Protein AF-A0A0W8CYT0-F1 (afdb_monomer_lite)

Radius of gyration: 21.66 Å; chains: 1; bounding box: 54×25×48 Å

InterPro domains:
  IPR009057 Homedomain-like superfamily [SSF46689] (9-99)

Foldseek 3Di:
DPDDPVLLVVLLVCVVVVHPSVVSCVVRVHDVVRSVVSNVVVVVVVCVVVPQPDDDVVLLVVLVVVCVVPVPQALVNSQVCCCVPPVGHDDSVNSVVVNVVVVVVVVVVD

Sequence (110 aa):
MLYDDATVLRIVRAARDELNWREIATTNGVKLRTAYSWVAAAHAAEDWENRNTKIQDVHIDYLLGLLDDNCYLTLVEMVDALEARFGVRVTHQTVKRHVDARNRYSATSS

Secondary structure (DSSP, 8-state):
--S-HHHHHHHHHHHHTTS-HHHHHHHTT--HHHHHHHHHHHHHHHHTTTS-PPPPHHHHHHHHHHHHH-TT--HHHHHHHHHHHH-----HHHHHHHHHHHHHHHHT--

pLDDT: mean 80.84, std 12.43, range [41.88, 92.19]

Structure (mmCIF, N/CA/C/O backbone):
data_AF-A0A0W8CYT0-F1
#
_entry.id   AF-A0A0W8CYT0-F1
#
loop_
_atom_site.group_PDB
_atom_site.id
_atom_site.type_symbol
_atom_site.label_atom_id
_atom_site.label_alt_id
_atom_site.label_comp_id
_atom_site.label_asym_id
_atom_site.label_entity_id
_atom_site.label_seq_id
_atom_site.pdbx_PDB_ins_code
_atom_site.Cartn_x
_atom_site.Cartn_y
_atom_site.Cartn_z
_atom_site.occupancy
_atom_site.B_iso_or_equiv
_atom_site.auth_seq_id
_atom_site.auth_comp_id
_atom_site.auth_asym_id
_atom_site.auth_atom_id
_atom_site.pdbx_PDB_model_num
ATOM 1 N N . MET A 1 1 ? -19.317 -12.485 18.864 1.00 55.84 1 MET A N 1
ATOM 2 C CA . MET A 1 1 ? -18.936 -11.071 18.655 1.00 55.84 1 MET A CA 1
ATOM 3 C C . MET A 1 1 ? -20.033 -10.221 19.291 1.00 55.84 1 MET A C 1
ATOM 5 O O . MET A 1 1 ? -21.188 -10.530 19.052 1.00 55.84 1 MET A O 1
ATOM 9 N N . LEU A 1 2 ? -19.716 -9.264 20.173 1.00 70.94 2 LEU A N 1
ATOM 10 C CA . LEU A 1 2 ? -20.716 -8.482 20.942 1.00 70.94 2 LEU A CA 1
ATOM 11 C C . LEU A 1 2 ? -21.310 -7.290 20.160 1.00 70.94 2 LEU A C 1
ATOM 13 O O . LEU A 1 2 ? -22.201 -6.618 20.665 1.00 70.94 2 LEU A O 1
ATOM 17 N N . TYR A 1 3 ? -20.809 -7.039 18.950 1.00 79.44 3 TYR A N 1
ATOM 18 C CA . TYR A 1 3 ? -21.218 -5.962 18.051 1.00 79.44 3 TYR A CA 1
ATOM 19 C C . TYR A 1 3 ? -21.461 -6.556 16.664 1.00 79.44 3 TYR A C 1
ATOM 21 O O . TYR A 1 3 ? -20.834 -7.562 16.319 1.00 79.44 3 TYR A O 1
ATOM 29 N N . ASP A 1 4 ? -22.364 -5.953 15.899 1.00 82.62 4 ASP A N 1
ATOM 30 C CA . ASP A 1 4 ? -22.655 -6.362 14.529 1.00 82.62 4 ASP A CA 1
ATOM 31 C C . ASP A 1 4 ? -21.538 -5.931 13.561 1.00 82.62 4 ASP A C 1
ATOM 33 O O . ASP A 1 4 ? -20.840 -4.934 13.779 1.00 82.62 4 ASP A O 1
ATOM 37 N N . ASP A 1 5 ? -21.383 -6.675 12.465 1.00 81.88 5 ASP A N 1
ATOM 38 C CA . ASP A 1 5 ? -20.335 -6.417 11.472 1.00 81.88 5 ASP A CA 1
ATOM 39 C C . ASP A 1 5 ? -20.486 -5.051 10.786 1.00 81.88 5 ASP A C 1
ATOM 41 O O . ASP A 1 5 ? -19.486 -4.448 10.389 1.00 81.88 5 ASP A O 1
ATOM 45 N N . ALA A 1 6 ? -21.705 -4.506 10.682 1.00 85.44 6 ALA A N 1
ATOM 46 C CA . ALA A 1 6 ? -21.918 -3.198 10.067 1.00 85.44 6 ALA A CA 1
ATOM 47 C C . ALA A 1 6 ? -21.356 -2.064 10.940 1.00 85.44 6 ALA A C 1
ATOM 49 O O . ALA A 1 6 ? -20.755 -1.123 10.413 1.00 85.44 6 ALA A O 1
ATOM 50 N N . THR A 1 7 ? -21.465 -2.174 12.266 1.00 87.94 7 THR A N 1
ATOM 51 C CA . THR A 1 7 ? -20.834 -1.253 13.222 1.00 87.94 7 THR A CA 1
ATOM 52 C C . THR A 1 7 ? -19.308 -1.302 13.133 1.00 87.94 7 THR A C 1
ATOM 54 O O . THR A 1 7 ? -18.661 -0.252 13.068 1.00 87.94 7 THR A O 1
ATOM 57 N N . VAL A 1 8 ? -18.723 -2.503 13.065 1.00 85.81 8 VAL A N 1
ATOM 58 C CA . VAL A 1 8 ? -17.268 -2.680 12.909 1.00 85.81 8 VAL A CA 1
ATOM 59 C C . VAL A 1 8 ? -16.788 -2.031 11.609 1.00 85.81 8 VAL A C 1
ATOM 61 O O . VAL A 1 8 ? -15.868 -1.212 11.628 1.00 85.81 8 VAL A O 1
ATOM 64 N N . LEU A 1 9 ? -17.457 -2.326 10.489 1.00 85.31 9 LEU A N 1
ATOM 65 C CA . LEU A 1 9 ? -17.115 -1.777 9.176 1.00 85.31 9 LEU A CA 1
ATOM 66 C C . LEU A 1 9 ? -17.239 -0.254 9.129 1.00 85.31 9 LEU A C 1
ATOM 68 O O . LEU A 1 9 ? -16.390 0.408 8.536 1.00 85.31 9 LEU A O 1
ATOM 72 N N . ARG A 1 10 ? -18.267 0.322 9.759 1.00 87.31 10 ARG A N 1
ATOM 73 C CA . ARG A 1 10 ? -18.463 1.776 9.797 1.00 87.31 10 ARG A CA 1
ATOM 74 C C . ARG A 1 10 ? -17.320 2.485 10.525 1.00 87.31 10 ARG A C 1
ATOM 76 O O . ARG A 1 10 ? -16.846 3.509 10.044 1.00 87.31 10 ARG A O 1
ATOM 83 N N . ILE A 1 11 ? -16.871 1.939 11.655 1.00 88.62 11 ILE A N 1
ATOM 84 C CA . ILE A 1 11 ? -15.763 2.504 12.439 1.00 88.62 11 ILE A CA 1
ATOM 85 C C . ILE A 1 11 ? -14.441 2.378 11.676 1.00 88.62 11 ILE A C 1
ATOM 87 O O . ILE A 1 11 ? -13.690 3.346 11.606 1.00 88.62 11 ILE A O 1
ATOM 91 N N . VAL A 1 12 ? -14.176 1.217 11.069 1.00 87.00 12 VAL A N 1
ATOM 92 C CA . VAL A 1 12 ? -12.955 0.985 10.280 1.00 87.00 12 VAL A CA 1
ATOM 93 C C . VAL A 1 12 ? -12.898 1.899 9.053 1.00 87.00 12 VAL A C 1
ATOM 95 O O . VAL A 1 12 ? -11.871 2.527 8.815 1.00 87.00 12 VAL A O 1
ATOM 98 N N . ARG A 1 13 ? -14.003 2.048 8.312 1.00 85.00 13 ARG A N 1
ATOM 99 C CA . ARG A 1 13 ? -14.076 2.967 7.162 1.00 85.00 13 ARG A CA 1
ATOM 100 C C . ARG A 1 13 ? -13.858 4.418 7.572 1.00 85.00 13 ARG A C 1
ATOM 102 O O . ARG A 1 13 ? -13.058 5.104 6.959 1.00 85.00 13 ARG A O 1
ATOM 109 N N . ALA A 1 14 ? -14.497 4.859 8.654 1.00 87.12 14 ALA A N 1
ATOM 110 C CA . ALA A 1 14 ? -14.283 6.208 9.163 1.00 87.12 14 ALA A CA 1
ATOM 111 C C . ALA A 1 14 ? -12.830 6.458 9.597 1.00 87.12 14 ALA A C 1
ATOM 113 O O . ALA A 1 14 ? -12.348 7.573 9.453 1.00 87.12 14 ALA A O 1
ATOM 114 N N . ALA A 1 15 ? -12.133 5.444 10.120 1.00 87.31 15 ALA A N 1
ATOM 115 C CA . ALA A 1 15 ? -1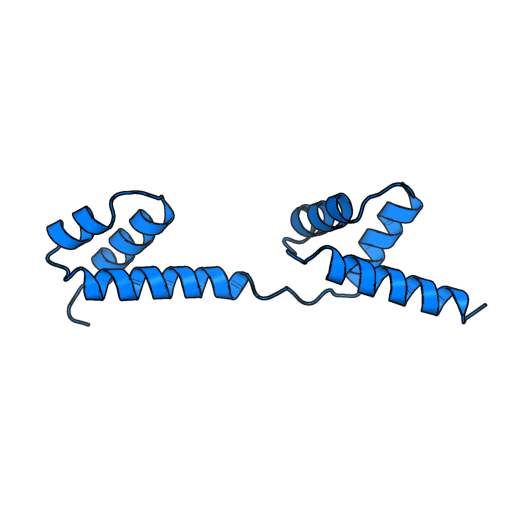0.718 5.568 10.459 1.00 87.31 15 ALA A CA 1
ATOM 116 C C . ALA A 1 15 ? -9.832 5.699 9.214 1.00 87.31 15 ALA A C 1
ATOM 118 O O . ALA A 1 15 ? -8.894 6.490 9.219 1.00 87.31 15 ALA A O 1
ATOM 119 N N . ARG A 1 16 ? -10.164 4.963 8.151 1.00 80.44 16 ARG A N 1
ATOM 120 C CA . ARG A 1 16 ? -9.486 5.031 6.854 1.00 80.44 16 ARG A CA 1
ATOM 121 C C . ARG A 1 16 ? -9.704 6.367 6.138 1.00 80.44 16 ARG A C 1
ATOM 123 O O . ARG A 1 16 ? -8.767 6.895 5.557 1.00 80.44 16 ARG A O 1
ATOM 130 N N . ASP A 1 17 ? -10.910 6.921 6.214 1.00 82.75 17 ASP A N 1
ATOM 131 C CA . ASP A 1 17 ? -11.268 8.202 5.586 1.00 82.75 17 ASP A CA 1
ATOM 132 C C . ASP A 1 17 ? -10.862 9.426 6.444 1.00 82.75 17 ASP A C 1
ATOM 134 O O . ASP A 1 17 ? -11.345 10.532 6.215 1.00 82.75 17 ASP A O 1
ATOM 138 N N . GLU A 1 18 ? -10.019 9.229 7.470 1.00 80.69 18 GLU A N 1
ATOM 139 C CA . GLU A 1 18 ? -9.564 10.253 8.431 1.00 80.69 18 GLU A CA 1
ATOM 140 C C . GLU A 1 18 ? -10.700 11.019 9.147 1.00 80.69 18 GLU A C 1
ATOM 142 O O . GLU A 1 18 ? -10.525 12.126 9.660 1.00 80.69 18 GLU A O 1
ATOM 147 N N . LEU A 1 19 ? -11.882 10.409 9.243 1.00 82.88 19 LEU A N 1
ATOM 148 C CA . LEU A 1 19 ? -13.036 10.954 9.953 1.00 82.88 19 LEU A CA 1
ATOM 149 C C . LEU A 1 19 ? -12.952 10.666 11.463 1.00 82.88 19 LEU A C 1
ATOM 151 O O . LEU A 1 19 ? -12.155 9.855 11.942 1.00 82.88 19 LEU A O 1
ATOM 155 N N . ASN A 1 20 ? -13.836 11.296 12.247 1.00 90.25 20 ASN A N 1
ATOM 156 C CA . ASN A 1 20 ? -13.924 11.127 13.704 1.00 90.25 20 ASN A CA 1
ATOM 157 C C . ASN A 1 20 ? -14.491 9.750 14.120 1.00 90.25 20 ASN A C 1
ATOM 159 O O . ASN A 1 20 ? -15.520 9.636 14.786 1.00 90.25 20 ASN A O 1
ATOM 163 N N . TRP A 1 21 ? -13.793 8.664 13.787 1.00 90.56 21 TRP A N 1
ATOM 164 C CA . TRP A 1 21 ? -14.194 7.288 14.097 1.00 90.56 21 TRP A CA 1
ATOM 165 C C . TRP A 1 21 ? -14.374 7.017 15.600 1.00 90.56 21 TRP A C 1
ATOM 167 O O . TRP A 1 21 ? -15.151 6.143 15.983 1.00 90.56 21 TRP A O 1
ATOM 177 N N . ARG A 1 22 ? -13.709 7.792 16.471 1.00 91.50 22 ARG A N 1
ATOM 178 C CA . ARG A 1 22 ? -13.882 7.737 17.937 1.00 91.50 22 ARG A CA 1
ATOM 179 C C . ARG A 1 22 ? -15.278 8.186 18.373 1.00 91.50 22 ARG A C 1
ATOM 181 O O . ARG A 1 22 ? -15.870 7.589 19.274 1.00 91.50 22 ARG A O 1
ATOM 188 N N . GLU A 1 23 ? -15.806 9.220 17.724 1.00 90.75 23 GLU A N 1
ATOM 189 C CA . GLU A 1 23 ? -17.157 9.733 17.960 1.00 90.75 23 GLU A CA 1
ATOM 190 C C . GLU A 1 23 ? -18.202 8.731 17.459 1.00 90.75 23 GLU A C 1
ATOM 192 O O . GLU A 1 23 ? -19.160 8.416 18.168 1.00 90.75 23 GLU A O 1
ATOM 197 N N . ILE A 1 24 ? -17.956 8.129 16.292 1.00 89.50 24 ILE A N 1
ATOM 198 C CA . ILE A 1 24 ? -18.795 7.062 15.734 1.00 89.50 24 ILE A CA 1
ATOM 199 C C . ILE A 1 24 ? -18.810 5.846 16.667 1.00 89.50 24 ILE A C 1
ATOM 201 O O . ILE A 1 24 ? -19.882 5.327 16.972 1.00 89.50 24 ILE A O 1
ATOM 205 N N . ALA A 1 25 ? -17.657 5.411 17.179 1.00 90.56 25 ALA A N 1
ATOM 206 C CA . ALA A 1 25 ? -17.579 4.307 18.134 1.00 90.56 25 ALA A CA 1
ATOM 207 C C . ALA A 1 25 ? -18.382 4.597 19.411 1.00 90.56 25 ALA A C 1
ATOM 209 O O . ALA A 1 25 ? -19.175 3.761 19.843 1.00 90.56 25 ALA A O 1
ATOM 210 N N . THR A 1 26 ? -18.234 5.803 19.964 1.00 92.12 26 THR A N 1
ATOM 211 C CA . THR A 1 26 ? -18.953 6.228 21.175 1.00 92.12 26 THR A CA 1
ATOM 212 C C . THR A 1 26 ? -20.465 6.270 20.945 1.00 92.12 26 THR A C 1
ATOM 214 O O . THR A 1 26 ? -21.223 5.753 21.761 1.00 92.12 26 THR A O 1
ATOM 217 N N . THR A 1 27 ? -20.903 6.797 19.798 1.00 91.44 27 THR A N 1
ATOM 218 C CA . THR A 1 27 ? -22.323 6.866 19.406 1.00 91.44 27 THR A CA 1
ATOM 219 C C . THR A 1 27 ? -22.951 5.479 19.255 1.00 91.44 27 THR A C 1
ATOM 221 O O . THR A 1 27 ? -24.117 5.286 19.581 1.00 91.44 27 THR A O 1
ATOM 224 N N . ASN A 1 28 ? -22.170 4.490 18.811 1.00 87.12 28 ASN A N 1
ATOM 225 C CA . ASN A 1 28 ? -22.614 3.100 18.668 1.00 87.12 28 ASN A CA 1
ATOM 226 C C . ASN A 1 28 ? -22.397 2.264 19.947 1.00 87.12 28 ASN A C 1
ATOM 228 O O . ASN A 1 28 ? -22.507 1.041 19.915 1.00 87.12 28 ASN A O 1
ATOM 232 N N . GLY A 1 29 ? -22.057 2.895 21.079 1.00 89.81 29 GLY A N 1
ATOM 233 C CA . GLY A 1 29 ? -21.855 2.209 22.360 1.00 89.81 29 GLY A CA 1
ATOM 234 C C . GLY A 1 29 ? -20.617 1.305 22.407 1.00 89.81 29 GLY A C 1
ATOM 235 O O . GLY A 1 29 ? -20.479 0.480 23.312 1.00 89.81 29 GLY A O 1
ATOM 236 N N . VAL A 1 30 ? -19.698 1.446 21.450 1.00 91.06 30 VAL A N 1
ATOM 237 C CA . VAL A 1 30 ? -18.465 0.662 21.383 1.00 91.06 30 VAL A CA 1
ATOM 238 C C . VAL A 1 30 ? -17.428 1.270 22.318 1.00 91.06 30 VAL A C 1
ATOM 240 O O . VAL A 1 30 ? -17.069 2.445 22.222 1.00 91.06 30 VAL A O 1
ATOM 243 N N . LYS A 1 31 ? -16.862 0.442 23.201 1.00 92.19 31 LYS A N 1
ATOM 244 C CA . LYS A 1 31 ? -15.723 0.856 24.033 1.00 92.19 31 LYS A CA 1
ATOM 245 C C . LYS A 1 31 ? -14.546 1.256 23.143 1.00 92.19 31 LYS A C 1
ATOM 247 O O . LYS A 1 31 ? -14.093 0.457 22.326 1.00 92.19 31 LYS A O 1
ATOM 252 N N . LEU A 1 32 ? -13.971 2.438 23.376 1.00 90.31 32 LEU A N 1
ATOM 253 C CA . LEU A 1 32 ? -12.860 2.960 22.568 1.00 90.31 32 LEU A CA 1
ATOM 254 C C . LEU A 1 32 ? -11.681 1.988 22.452 1.00 90.31 32 LEU A C 1
ATOM 256 O O . LEU A 1 32 ? -11.119 1.853 21.375 1.00 90.31 32 LEU A O 1
ATOM 260 N N . ARG A 1 33 ? -11.331 1.258 23.519 1.00 92.19 33 ARG A N 1
ATOM 261 C CA . ARG A 1 33 ? -10.269 0.235 23.475 1.00 92.19 33 ARG A CA 1
ATOM 262 C C . ARG A 1 33 ? -10.557 -0.871 22.451 1.00 92.19 33 ARG A C 1
ATOM 264 O O . ARG A 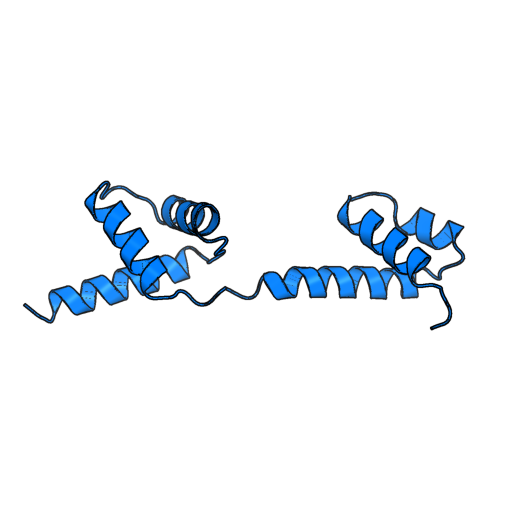1 33 ? -9.640 -1.346 21.791 1.00 92.19 33 ARG A O 1
ATOM 271 N N . THR A 1 34 ? -11.817 -1.274 22.318 1.00 90.75 34 THR A N 1
ATOM 272 C CA . THR A 1 34 ? -12.250 -2.265 21.327 1.00 90.75 34 THR A CA 1
ATOM 273 C C . THR A 1 34 ? -12.187 -1.679 19.920 1.00 90.75 34 THR A C 1
ATOM 275 O O . THR A 1 34 ? -11.598 -2.299 19.041 1.00 90.75 34 THR A O 1
ATOM 278 N N . ALA A 1 35 ? -12.695 -0.458 19.732 1.00 89.00 35 ALA A N 1
ATOM 279 C CA . ALA A 1 35 ? -12.609 0.246 18.453 1.00 89.00 35 ALA A CA 1
ATOM 280 C C . ALA A 1 35 ? -11.149 0.451 18.001 1.00 89.00 35 ALA A C 1
ATOM 282 O O . ALA A 1 35 ? -10.824 0.182 16.851 1.00 89.00 35 ALA A O 1
ATOM 283 N N . TYR A 1 36 ? -10.247 0.819 18.918 1.00 91.12 36 TYR A N 1
ATOM 284 C CA . TYR A 1 36 ? -8.806 0.904 18.656 1.00 91.12 36 TYR A CA 1
ATOM 285 C C . TYR A 1 36 ? -8.225 -0.418 18.165 1.00 91.12 36 TYR A C 1
ATOM 287 O O . TYR A 1 36 ? -7.433 -0.415 17.232 1.00 91.12 36 TYR A O 1
ATOM 295 N N . SER A 1 37 ? -8.610 -1.544 18.770 1.00 91.00 37 SER A N 1
ATOM 296 C CA . SER A 1 37 ? -8.137 -2.858 18.328 1.00 91.00 37 SER A CA 1
ATOM 297 C C . SER A 1 37 ? -8.580 -3.178 16.900 1.00 91.00 37 SER A C 1
ATOM 299 O O . SER A 1 37 ? -7.818 -3.805 16.173 1.00 91.00 37 SER A O 1
ATOM 301 N N . TRP A 1 38 ? -9.785 -2.768 16.496 1.00 90.50 38 TRP A N 1
ATOM 302 C CA . TRP A 1 38 ? -10.280 -2.971 15.132 1.00 90.50 38 TRP A CA 1
ATOM 303 C C . TRP A 1 38 ? -9.576 -2.072 14.129 1.00 90.50 38 TRP A C 1
ATOM 305 O O . TRP A 1 38 ? -9.168 -2.550 13.081 1.00 90.50 38 TRP A O 1
ATOM 315 N N . VAL A 1 39 ? -9.382 -0.799 14.469 1.00 87.44 39 VAL A N 1
ATOM 316 C CA . VAL A 1 39 ? -8.649 0.154 13.629 1.00 87.44 39 VAL A CA 1
ATOM 317 C C . VAL A 1 39 ? -7.184 -0.263 13.493 1.00 87.44 39 VAL A C 1
ATOM 319 O O . VAL A 1 39 ? -6.664 -0.294 12.389 1.00 87.44 39 VAL A O 1
ATOM 322 N N . ALA A 1 40 ? -6.527 -0.681 14.578 1.00 87.38 40 ALA A N 1
ATOM 323 C CA . ALA A 1 40 ? -5.158 -1.192 14.532 1.00 87.38 40 ALA A CA 1
ATOM 324 C C . ALA A 1 40 ? -5.045 -2.485 13.711 1.00 87.38 40 ALA A C 1
ATOM 326 O O . ALA A 1 40 ? -4.100 -2.639 12.945 1.00 87.38 40 ALA A O 1
ATOM 327 N N . ALA A 1 41 ? -6.011 -3.401 13.839 1.00 84.44 41 ALA A N 1
ATOM 328 C CA . ALA A 1 41 ? -6.063 -4.604 13.015 1.00 84.44 41 ALA A CA 1
ATOM 329 C C . ALA A 1 41 ? -6.327 -4.276 11.540 1.00 84.44 41 ALA A C 1
ATOM 331 O O . ALA A 1 41 ? -5.727 -4.906 10.681 1.00 84.44 41 ALA A O 1
ATOM 332 N N . ALA A 1 42 ? -7.175 -3.287 11.248 1.00 82.00 42 ALA A N 1
ATOM 333 C CA . ALA A 1 42 ? -7.435 -2.814 9.895 1.00 82.00 42 ALA A CA 1
ATOM 334 C C . ALA A 1 42 ? -6.200 -2.149 9.287 1.00 82.00 42 ALA A C 1
ATOM 336 O O . ALA A 1 42 ? -5.846 -2.490 8.173 1.00 82.00 42 ALA A O 1
ATOM 337 N N . HIS A 1 43 ? -5.484 -1.305 10.034 1.00 79.25 43 HIS A N 1
ATOM 338 C CA . HIS A 1 43 ? -4.203 -0.763 9.586 1.00 79.25 43 HIS A CA 1
ATOM 339 C C . HIS A 1 43 ? -3.168 -1.861 9.383 1.00 79.25 43 HIS A C 1
ATOM 341 O O . HIS A 1 43 ? -2.517 -1.862 8.356 1.00 79.25 43 HIS A O 1
ATOM 347 N N . ALA A 1 44 ? -3.049 -2.841 10.283 1.00 74.94 44 ALA A N 1
ATOM 348 C CA . ALA A 1 44 ? -2.158 -3.989 10.086 1.00 74.94 44 ALA A CA 1
ATOM 349 C C . ALA A 1 44 ? -2.572 -4.857 8.878 1.00 74.94 44 ALA A C 1
ATOM 351 O O . ALA A 1 44 ? -1.72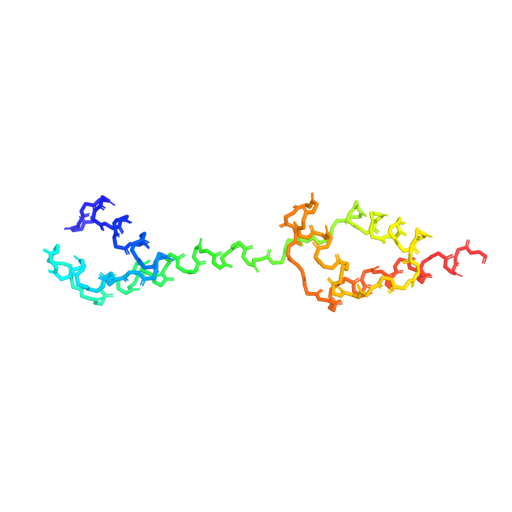5 -5.447 8.209 1.00 74.94 44 ALA A O 1
ATOM 352 N N . ALA A 1 45 ? -3.874 -4.921 8.591 1.00 68.19 45 ALA A N 1
ATOM 353 C CA . ALA A 1 45 ? -4.480 -5.552 7.423 1.00 68.19 45 ALA A CA 1
ATOM 354 C C . ALA A 1 45 ? -4.627 -4.606 6.215 1.00 68.19 45 ALA A C 1
ATOM 356 O O . ALA A 1 45 ? -5.203 -4.999 5.212 1.00 68.19 45 ALA A O 1
ATOM 357 N N . GLU A 1 46 ? -4.064 -3.406 6.245 1.00 61.69 46 GLU A N 1
ATOM 358 C CA . GLU A 1 46 ? -3.699 -2.629 5.055 1.00 61.69 46 GLU A CA 1
ATOM 359 C C . GLU A 1 46 ? -2.168 -2.691 4.892 1.00 61.69 46 GLU A C 1
ATOM 361 O O . GLU A 1 46 ? -1.659 -2.903 3.797 1.00 61.69 46 GLU A O 1
ATOM 366 N N . ASP A 1 47 ? -1.418 -2.701 5.998 1.00 54.56 47 ASP A N 1
ATOM 367 C CA . ASP A 1 47 ? 0.036 -2.876 6.030 1.00 54.56 47 ASP A CA 1
ATOM 368 C C . ASP A 1 47 ? 0.499 -4.281 5.607 1.00 54.56 47 ASP A C 1
ATOM 370 O O . ASP A 1 47 ? 1.645 -4.463 5.198 1.00 54.56 47 ASP A O 1
ATOM 374 N N . TRP A 1 48 ? -0.363 -5.303 5.642 1.00 41.88 48 TRP A N 1
ATOM 375 C CA . TRP A 1 48 ? -0.030 -6.610 5.058 1.00 41.88 48 TRP A CA 1
ATOM 376 C C . TRP A 1 48 ? 0.107 -6.570 3.526 1.00 41.88 48 TRP A C 1
ATOM 378 O O . TRP A 1 48 ? 0.773 -7.465 2.994 1.00 41.88 48 TRP A O 1
ATOM 388 N N . GLU A 1 49 ? -0.482 -5.572 2.845 1.00 47.06 49 GLU A N 1
ATOM 389 C CA . GLU A 1 49 ? -0.261 -5.277 1.417 1.00 47.06 49 GLU A CA 1
ATOM 390 C C . GLU A 1 49 ? 1.036 -4.484 1.199 1.00 47.06 49 GLU A C 1
ATOM 392 O O . GLU A 1 49 ? 1.609 -4.506 0.115 1.00 47.06 49 GLU A O 1
ATOM 397 N N . ASN A 1 50 ? 1.589 -3.893 2.261 1.00 46.62 50 ASN A N 1
ATOM 398 C CA . ASN A 1 50 ? 2.935 -3.313 2.310 1.00 46.62 50 ASN A CA 1
ATOM 399 C C . ASN A 1 50 ? 4.037 -4.390 2.414 1.00 46.62 50 ASN A C 1
ATOM 401 O O . ASN A 1 50 ? 5.212 -4.106 2.666 1.00 46.62 50 ASN A O 1
ATOM 405 N N . ARG A 1 51 ? 3.686 -5.667 2.217 1.00 49.62 51 ARG A N 1
ATOM 406 C CA . ARG A 1 51 ? 4.670 -6.726 2.005 1.00 49.62 51 ARG A CA 1
ATOM 407 C C . ARG A 1 51 ? 5.250 -6.565 0.610 1.00 49.62 51 ARG A C 1
ATOM 409 O O . ARG A 1 51 ? 4.696 -7.143 -0.313 1.00 49.62 51 ARG A O 1
ATOM 416 N N . ASN A 1 52 ? 6.368 -5.831 0.504 1.00 51.41 52 ASN A N 1
ATOM 417 C CA . ASN A 1 52 ? 7.345 -5.860 -0.598 1.00 51.41 52 ASN A CA 1
ATOM 418 C C . ASN A 1 52 ? 7.010 -6.957 -1.619 1.00 51.41 52 ASN A C 1
ATOM 420 O O . ASN A 1 52 ? 7.424 -8.114 -1.445 1.00 51.41 52 ASN A O 1
ATOM 424 N N . THR A 1 53 ? 6.220 -6.624 -2.642 1.00 56.50 53 THR A N 1
ATOM 425 C CA . THR A 1 53 ? 5.889 -7.593 -3.682 1.00 56.50 53 THR A CA 1
ATOM 426 C C . THR A 1 53 ? 7.216 -8.021 -4.287 1.00 56.50 53 THR A C 1
ATOM 428 O O . THR A 1 53 ? 8.006 -7.176 -4.715 1.00 56.50 53 THR A O 1
ATOM 431 N N . LYS A 1 54 ? 7.525 -9.325 -4.234 1.00 67.44 54 LYS A N 1
ATOM 432 C CA . LYS A 1 54 ? 8.813 -9.828 -4.722 1.00 67.44 54 LYS A CA 1
ATOM 433 C C . LYS A 1 54 ? 9.000 -9.351 -6.159 1.00 67.44 54 LYS A C 1
ATOM 435 O O . LYS A 1 54 ? 8.158 -9.629 -7.012 1.00 67.44 54 LYS A O 1
ATOM 440 N N . ILE A 1 55 ? 10.101 -8.645 -6.408 1.00 75.25 55 ILE A N 1
ATOM 441 C CA . ILE A 1 55 ? 10.522 -8.310 -7.764 1.00 75.25 55 ILE A CA 1
ATOM 442 C C . ILE A 1 55 ? 10.633 -9.618 -8.554 1.00 75.25 55 ILE A C 1
ATOM 444 O O . ILE A 1 55 ? 11.287 -10.563 -8.112 1.00 75.25 55 ILE A O 1
ATOM 448 N N . GLN A 1 56 ? 9.961 -9.657 -9.701 1.00 83.31 56 GLN A N 1
ATOM 449 C CA . GLN A 1 56 ? 10.025 -10.742 -10.671 1.00 83.31 56 GLN A CA 1
ATOM 450 C C . GLN A 1 56 ? 10.892 -10.304 -11.851 1.00 83.31 56 GLN A C 1
ATOM 452 O O . GLN A 1 56 ? 11.052 -9.105 -12.087 1.00 83.31 56 GLN A O 1
ATOM 457 N N . ASP A 1 57 ? 11.401 -11.264 -12.621 1.00 80.06 57 ASP A N 1
ATOM 458 C CA . ASP A 1 57 ? 12.264 -10.983 -13.775 1.00 80.06 57 ASP A CA 1
ATOM 459 C C . ASP A 1 57 ? 11.586 -10.057 -14.795 1.00 80.06 57 ASP A C 1
ATOM 461 O O . ASP A 1 57 ? 12.218 -9.119 -15.267 1.00 80.06 57 ASP A O 1
ATOM 465 N N . VAL A 1 58 ? 10.273 -10.207 -15.016 1.00 83.00 58 VAL A N 1
ATOM 466 C CA . VAL A 1 58 ? 9.488 -9.322 -15.899 1.00 83.00 58 VAL A CA 1
ATOM 467 C C . VAL A 1 58 ? 9.526 -7.847 -15.472 1.00 83.00 58 VAL A C 1
ATOM 469 O O . VAL A 1 58 ? 9.515 -6.957 -16.319 1.00 83.00 58 VAL A O 1
ATOM 472 N N . HIS A 1 59 ? 9.614 -7.567 -14.168 1.00 88.06 59 HIS A N 1
ATOM 473 C CA . HIS A 1 59 ? 9.741 -6.200 -13.659 1.00 88.06 59 HIS A CA 1
ATOM 474 C C . HIS A 1 59 ? 11.135 -5.633 -13.953 1.00 88.06 59 HIS A C 1
ATOM 476 O O . HIS A 1 59 ? 11.267 -4.453 -14.262 1.00 88.06 59 HIS A O 1
ATOM 482 N N . ILE A 1 60 ? 12.174 -6.470 -13.878 1.00 86.38 60 ILE A N 1
ATOM 483 C CA . ILE A 1 60 ? 13.554 -6.062 -14.163 1.00 86.38 60 ILE A CA 1
ATOM 484 C C . ILE A 1 60 ? 13.780 -5.878 -15.656 1.00 86.38 60 ILE A C 1
ATOM 486 O O . ILE A 1 60 ? 14.404 -4.898 -16.045 1.00 86.38 60 ILE A O 1
ATOM 490 N N . ASP A 1 61 ? 13.226 -6.753 -16.487 1.00 88.75 61 ASP A N 1
ATOM 491 C CA . ASP A 1 61 ? 13.338 -6.639 -17.939 1.00 88.75 61 ASP A CA 1
ATOM 492 C C . ASP A 1 61 ? 12.622 -5.374 -18.447 1.00 88.75 61 ASP A C 1
ATOM 494 O O . ASP A 1 61 ? 13.152 -4.668 -19.302 1.00 88.75 61 ASP A O 1
ATOM 498 N N . TYR A 1 62 ? 11.478 -5.010 -17.849 1.00 90.75 62 TYR A N 1
ATOM 499 C CA . TYR A 1 62 ? 10.817 -3.728 -18.114 1.00 90.75 62 TYR A CA 1
ATOM 500 C C . TYR A 1 62 ? 11.693 -2.526 -17.735 1.00 90.75 62 TYR A C 1
ATOM 502 O O . TYR A 1 62 ? 11.855 -1.603 -18.531 1.00 90.75 62 TYR A O 1
ATOM 510 N N . LEU A 1 63 ? 12.283 -2.543 -16.537 1.00 89.06 63 LEU A N 1
ATOM 511 C CA . LEU A 1 63 ? 13.163 -1.470 -16.078 1.00 89.06 63 LEU A CA 1
ATOM 512 C C . LEU A 1 63 ? 14.427 -1.323 -16.932 1.00 89.06 63 LEU A C 1
ATOM 514 O O . LEU A 1 63 ? 14.890 -0.206 -17.143 1.00 89.06 63 LEU A O 1
ATOM 518 N N . LEU A 1 64 ? 14.981 -2.432 -17.422 1.00 88.06 64 LEU A N 1
ATOM 519 C CA . LEU A 1 64 ? 16.110 -2.402 -18.345 1.00 88.06 64 LEU A CA 1
ATOM 520 C C . LEU A 1 64 ? 15.717 -1.843 -19.712 1.00 88.06 64 LEU A C 1
ATOM 522 O O . LEU A 1 64 ? 16.489 -1.072 -20.266 1.00 88.06 64 LEU A O 1
ATOM 526 N N . GLY A 1 65 ? 14.520 -2.158 -20.216 1.00 87.88 65 GLY A N 1
ATOM 527 C CA . GLY A 1 65 ? 13.993 -1.525 -21.427 1.00 87.88 65 GLY A CA 1
ATOM 528 C C . GLY A 1 65 ? 13.872 -0.007 -21.277 1.00 87.88 65 GLY A C 1
ATOM 529 O O . GLY A 1 65 ? 14.321 0.735 -22.141 1.00 87.88 65 GLY A O 1
ATOM 530 N N . LEU A 1 66 ? 13.371 0.471 -20.131 1.00 90.00 66 LEU A N 1
ATOM 531 C CA . LEU A 1 66 ? 13.32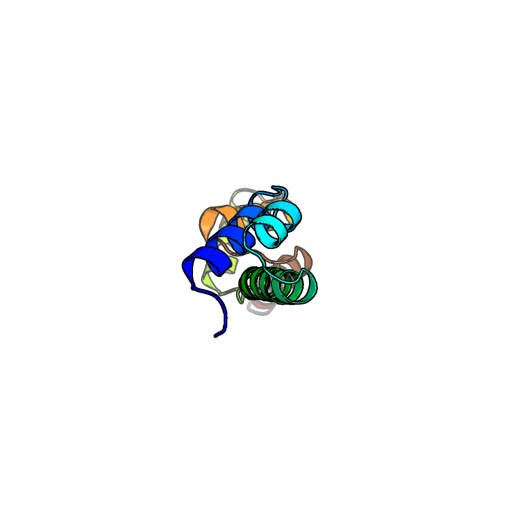0 1.911 -19.857 1.00 90.00 66 LEU A CA 1
ATOM 532 C C . LEU A 1 66 ? 14.711 2.557 -19.764 1.00 90.00 66 LEU A C 1
ATOM 534 O O . LEU A 1 66 ? 14.856 3.721 -20.121 1.00 90.00 66 LEU A O 1
ATOM 538 N N . LEU A 1 67 ? 15.718 1.831 -19.270 1.00 88.12 67 LEU A N 1
ATOM 539 C CA . LEU A 1 67 ? 17.102 2.313 -19.231 1.00 88.12 67 LEU A CA 1
ATOM 540 C C . LEU A 1 67 ? 17.766 2.331 -20.612 1.0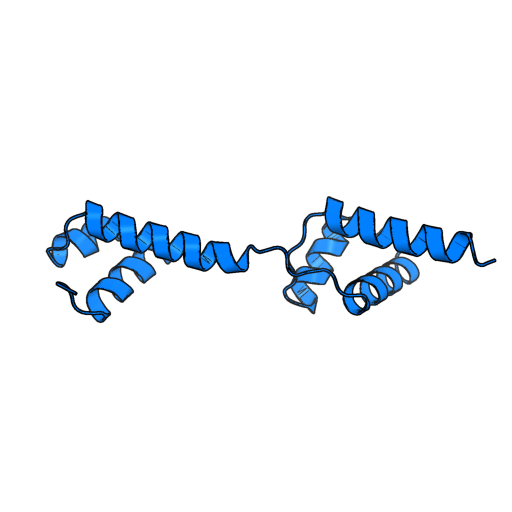0 88.12 67 LEU A C 1
ATOM 542 O O . LEU A 1 67 ? 18.620 3.185 -20.844 1.00 88.12 67 LEU A O 1
ATOM 546 N N . ASP A 1 68 ? 17.390 1.408 -21.499 1.00 87.25 68 ASP A N 1
ATOM 547 C CA . ASP A 1 68 ? 17.828 1.398 -22.898 1.00 87.25 68 ASP A CA 1
ATOM 548 C C . ASP A 1 68 ? 17.260 2.615 -23.648 1.00 87.25 68 ASP A C 1
ATOM 550 O O . ASP A 1 68 ? 17.992 3.319 -24.344 1.00 87.25 68 ASP A O 1
ATOM 554 N N . ASP A 1 69 ? 15.985 2.940 -23.400 1.00 87.69 69 ASP A N 1
ATOM 555 C CA . ASP A 1 69 ? 15.314 4.123 -23.954 1.00 87.69 69 ASP A CA 1
ATOM 556 C C . ASP A 1 69 ? 15.797 5.443 -23.313 1.00 87.69 69 ASP A C 1
ATOM 558 O O . ASP A 1 69 ? 15.902 6.475 -23.982 1.00 87.69 69 ASP A O 1
ATOM 562 N N . ASN A 1 70 ? 16.079 5.438 -22.005 1.00 88.06 70 ASN A N 1
ATOM 563 C CA . ASN A 1 70 ? 16.547 6.595 -21.243 1.00 88.06 70 ASN A CA 1
ATOM 564 C C . ASN A 1 70 ? 17.559 6.196 -20.155 1.00 88.06 70 ASN A C 1
ATOM 566 O O . ASN A 1 70 ? 17.204 5.870 -19.020 1.00 88.06 70 ASN A O 1
ATOM 570 N N . CYS A 1 71 ? 18.848 6.347 -20.458 1.00 84.69 71 CYS A N 1
ATOM 571 C CA . CYS A 1 71 ? 19.932 6.007 -19.533 1.00 84.69 71 CYS A CA 1
ATOM 572 C C . CYS A 1 71 ? 20.065 6.947 -18.316 1.00 84.69 71 CYS A C 1
ATOM 574 O O . CYS A 1 71 ? 20.846 6.659 -17.407 1.00 84.69 71 CYS A O 1
ATOM 576 N N . TYR A 1 72 ? 19.311 8.052 -18.271 1.00 86.62 72 TYR A N 1
ATOM 577 C CA . TYR A 1 72 ? 19.275 8.985 -17.137 1.00 86.62 72 TYR A CA 1
ATOM 578 C C . TYR A 1 72 ? 18.153 8.689 -16.138 1.00 86.62 72 TYR A C 1
ATOM 580 O O . TYR A 1 72 ? 17.988 9.444 -15.179 1.00 86.62 72 TYR A O 1
ATOM 588 N N . LEU A 1 73 ? 17.391 7.610 -16.345 1.00 88.38 73 LEU A N 1
ATOM 589 C CA . LEU A 1 73 ? 16.294 7.225 -15.467 1.00 88.38 73 LEU A CA 1
ATOM 590 C C . LEU A 1 73 ? 16.792 7.029 -14.028 1.00 88.38 73 LEU A C 1
ATOM 592 O O . LEU A 1 73 ? 17.685 6.226 -13.744 1.00 88.38 73 LEU A O 1
ATOM 596 N N . THR A 1 74 ? 16.210 7.779 -13.102 1.00 89.50 74 THR A N 1
ATOM 597 C CA . THR A 1 74 ? 16.584 7.726 -11.692 1.00 89.50 74 THR A CA 1
ATOM 598 C C . THR A 1 74 ? 15.926 6.542 -10.989 1.00 89.50 74 THR A C 1
ATOM 600 O O . THR A 1 74 ? 14.869 6.053 -11.378 1.00 89.50 74 THR A O 1
ATOM 603 N N . LEU A 1 75 ? 16.511 6.106 -9.869 1.00 87.75 75 LEU A N 1
ATOM 604 C CA . LEU A 1 75 ? 15.931 5.032 -9.051 1.00 87.75 75 LEU A CA 1
ATOM 605 C C . LEU A 1 75 ? 14.526 5.362 -8.521 1.00 87.75 75 LEU A C 1
ATOM 607 O O . LEU A 1 75 ? 13.772 4.438 -8.233 1.00 87.75 75 LEU A O 1
ATOM 611 N N . VAL A 1 76 ? 14.202 6.651 -8.363 1.00 87.81 76 VAL A N 1
ATOM 612 C CA . VAL A 1 76 ? 12.865 7.109 -7.951 1.00 87.81 76 VAL A CA 1
ATOM 613 C C . VAL A 1 76 ? 11.879 6.851 -9.085 1.00 87.81 76 VAL A C 1
ATOM 615 O O . VAL A 1 76 ? 10.903 6.138 -8.896 1.00 87.81 76 VAL A O 1
ATOM 618 N N . GLU A 1 77 ? 12.206 7.321 -10.289 1.00 89.44 77 GLU A N 1
ATOM 619 C CA . GLU A 1 77 ? 11.369 7.146 -11.480 1.00 89.44 77 GLU A CA 1
ATOM 620 C C . GLU A 1 77 ? 11.180 5.668 -11.839 1.00 89.44 77 GLU A C 1
ATOM 622 O O . GLU A 1 77 ? 10.113 5.267 -12.290 1.00 89.44 77 GLU A O 1
ATOM 627 N N . MET A 1 78 ? 12.187 4.827 -11.593 1.00 89.12 78 MET A N 1
ATOM 628 C CA . MET A 1 78 ? 12.066 3.375 -11.752 1.00 89.12 78 MET A CA 1
ATOM 629 C C . MET A 1 78 ? 11.053 2.763 -10.780 1.00 89.12 78 MET A C 1
ATOM 631 O O . MET A 1 78 ? 10.307 1.860 -11.155 1.00 89.12 78 MET A O 1
ATOM 635 N N . VAL A 1 79 ? 11.023 3.225 -9.529 1.00 88.69 79 VAL A N 1
ATOM 636 C CA . VAL A 1 79 ? 10.035 2.762 -8.546 1.00 88.69 79 VAL A CA 1
ATOM 637 C C . VAL A 1 79 ? 8.642 3.245 -8.919 1.00 88.69 79 VAL A C 1
ATOM 639 O O . VAL A 1 79 ? 7.721 2.429 -8.946 1.00 88.69 79 VAL A O 1
ATOM 642 N N . ASP A 1 80 ? 8.511 4.510 -9.305 1.00 88.38 80 ASP A N 1
ATOM 643 C CA . ASP A 1 80 ? 7.242 5.072 -9.766 1.00 88.38 80 ASP A CA 1
ATOM 644 C C . ASP A 1 80 ? 6.719 4.321 -11.002 1.00 88.38 80 ASP A C 1
ATOM 646 O O . ASP A 1 80 ? 5.531 4.017 -11.096 1.00 88.38 80 ASP A O 1
ATOM 650 N N . ALA A 1 81 ? 7.604 3.934 -11.928 1.00 87.94 81 ALA A N 1
ATOM 651 C CA . ALA A 1 81 ? 7.243 3.147 -13.104 1.00 87.94 81 ALA A CA 1
ATOM 652 C C . ALA A 1 81 ? 6.765 1.728 -12.745 1.00 87.94 81 ALA A C 1
ATOM 654 O O . ALA A 1 81 ? 5.812 1.229 -13.350 1.00 87.94 81 ALA A O 1
ATOM 655 N N . LEU A 1 82 ? 7.381 1.072 -11.753 1.00 88.50 82 LEU A N 1
ATOM 656 C CA . LEU A 1 82 ? 6.926 -0.235 -11.261 1.00 88.50 82 LEU A CA 1
ATOM 657 C C . LEU A 1 82 ? 5.566 -0.152 -10.564 1.00 88.50 82 LEU A C 1
ATOM 659 O O . LEU A 1 82 ? 4.706 -1.014 -10.782 1.00 88.50 82 LEU A O 1
ATOM 663 N N . GLU A 1 83 ? 5.355 0.888 -9.762 1.00 85.62 83 GLU A N 1
ATOM 664 C CA . GLU A 1 83 ? 4.083 1.133 -9.091 1.00 85.62 83 GLU A CA 1
ATOM 665 C C . GLU A 1 83 ? 2.983 1.437 -10.115 1.00 85.62 83 GLU A C 1
ATOM 667 O O . GLU A 1 83 ? 1.941 0.782 -10.110 1.00 85.62 83 GLU A O 1
ATOM 672 N N . ALA A 1 84 ? 3.239 2.334 -11.069 1.00 84.12 84 ALA A N 1
ATOM 673 C CA . ALA A 1 84 ? 2.270 2.714 -12.092 1.00 84.12 84 ALA A CA 1
ATOM 674 C C . ALA A 1 84 ? 1.911 1.560 -13.044 1.00 84.12 84 ALA A C 1
ATOM 676 O O . ALA A 1 84 ? 0.753 1.417 -13.440 1.00 84.12 84 ALA A O 1
ATOM 677 N N . ARG A 1 85 ? 2.889 0.731 -13.437 1.00 84.62 85 ARG A N 1
ATOM 678 C CA . ARG A 1 85 ? 2.684 -0.316 -14.452 1.00 84.62 85 ARG A CA 1
ATOM 679 C C . ARG A 1 85 ? 2.174 -1.636 -13.882 1.00 84.62 85 ARG A C 1
ATOM 681 O O . ARG A 1 85 ? 1.398 -2.313 -14.563 1.00 84.62 85 ARG A O 1
ATOM 688 N N . PHE A 1 86 ? 2.638 -2.011 -12.690 1.00 80.88 86 PHE A N 1
ATOM 689 C CA . PHE A 1 86 ? 2.408 -3.330 -12.091 1.00 80.88 86 PHE A CA 1
ATOM 690 C C . PHE A 1 86 ? 1.757 -3.269 -10.702 1.00 80.88 86 PHE A C 1
ATOM 692 O O . PHE A 1 86 ? 1.452 -4.319 -10.140 1.00 80.88 86 PHE A O 1
ATOM 699 N N . GLY A 1 87 ? 1.557 -2.078 -10.123 1.00 79.88 87 GLY A N 1
ATOM 700 C CA . GLY A 1 87 ? 1.118 -1.934 -8.730 1.00 79.88 87 GLY A CA 1
ATOM 701 C C . GLY A 1 87 ? 2.173 -2.403 -7.724 1.00 79.88 87 GLY A C 1
ATOM 702 O O . GLY A 1 87 ? 1.850 -2.721 -6.581 1.00 79.88 87 GLY A O 1
ATOM 703 N N . VAL A 1 88 ? 3.437 -2.515 -8.149 1.00 80.94 88 VAL A N 1
ATOM 704 C CA . VAL A 1 88 ? 4.523 -3.070 -7.338 1.00 80.94 88 VAL A CA 1
ATOM 705 C C . VAL A 1 88 ? 5.237 -1.945 -6.611 1.00 80.94 88 VAL A C 1
ATOM 707 O O . VAL A 1 88 ? 6.008 -1.197 -7.205 1.00 80.94 88 VAL A O 1
ATOM 710 N N . ARG A 1 89 ? 5.013 -1.867 -5.299 1.00 77.00 89 ARG A N 1
ATOM 711 C CA . ARG A 1 89 ? 5.702 -0.922 -4.418 1.00 77.00 89 ARG A CA 1
ATOM 712 C C . ARG A 1 89 ? 6.946 -1.576 -3.833 1.00 77.00 89 ARG A C 1
ATOM 714 O O . ARG A 1 89 ? 6.866 -2.578 -3.122 1.00 77.00 89 ARG A O 1
ATOM 721 N N . VAL A 1 90 ? 8.107 -1.021 -4.164 1.00 78.38 90 VAL A N 1
ATOM 722 C CA . VAL A 1 90 ? 9.421 -1.505 -3.722 1.00 78.38 90 VAL A CA 1
ATOM 723 C C . VAL A 1 90 ? 10.319 -0.330 -3.364 1.00 78.38 90 VAL A C 1
ATOM 725 O O . VAL A 1 90 ? 10.179 0.769 -3.888 1.00 78.38 90 VAL A O 1
ATOM 728 N N . THR A 1 91 ? 11.283 -0.549 -2.472 1.00 83.25 91 THR A N 1
ATOM 729 C CA . THR A 1 91 ? 12.248 0.501 -2.128 1.00 83.25 91 THR A CA 1
ATOM 730 C C . THR A 1 91 ? 13.264 0.716 -3.252 1.00 83.25 91 THR A C 1
ATOM 732 O O . THR A 1 91 ? 13.661 -0.228 -3.940 1.00 83.25 91 THR A O 1
ATOM 735 N N . HIS A 1 92 ? 13.792 1.939 -3.368 1.00 84.19 92 HIS A N 1
ATOM 736 C CA . HIS A 1 92 ? 14.815 2.284 -4.369 1.00 84.19 92 HIS A CA 1
ATOM 737 C C . HIS A 1 92 ? 16.067 1.392 -4.238 1.00 84.19 92 HIS A C 1
ATOM 739 O O . HIS A 1 92 ? 16.707 1.037 -5.226 1.00 84.19 92 HIS A O 1
ATOM 745 N N . GLN A 1 93 ? 16.410 0.977 -3.008 1.00 82.94 93 GLN A N 1
ATOM 746 C CA . GLN A 1 93 ? 17.515 0.046 -2.745 1.00 82.94 93 GLN A CA 1
ATOM 747 C C . GLN A 1 93 ? 17.261 -1.353 -3.319 1.00 82.94 93 GLN A C 1
ATOM 749 O O . GLN A 1 93 ? 18.205 -2.016 -3.749 1.00 82.94 93 GLN A O 1
ATOM 754 N N . THR A 1 94 ? 16.004 -1.803 -3.324 1.00 83.12 94 THR A N 1
ATOM 755 C CA . THR A 1 94 ? 15.612 -3.094 -3.898 1.00 83.12 94 THR A CA 1
ATOM 756 C C . THR A 1 94 ? 15.779 -3.046 -5.411 1.00 83.12 94 THR A C 1
ATOM 758 O O . THR A 1 94 ? 16.500 -3.874 -5.962 1.00 83.12 94 THR A O 1
ATOM 761 N N . VAL A 1 95 ? 15.236 -2.015 -6.067 1.00 84.38 95 VAL A N 1
ATOM 762 C CA . VAL A 1 95 ? 15.422 -1.793 -7.511 1.00 84.38 95 VAL A CA 1
ATOM 763 C C . VAL A 1 95 ? 16.902 -1.762 -7.882 1.00 84.38 95 VAL A C 1
ATOM 765 O O . VAL A 1 95 ? 17.338 -2.552 -8.717 1.00 84.38 95 VAL A O 1
ATOM 768 N N . LYS A 1 96 ? 17.701 -0.942 -7.185 1.00 85.88 96 LYS A N 1
ATOM 769 C CA . LYS A 1 96 ? 19.146 -0.849 -7.419 1.00 85.88 96 LYS A CA 1
ATOM 770 C C . LYS A 1 96 ? 19.833 -2.214 -7.357 1.00 85.88 96 LYS A C 1
ATOM 772 O O . LYS A 1 96 ? 20.580 -2.566 -8.260 1.00 85.88 96 LYS A O 1
ATOM 777 N N . ARG A 1 97 ? 19.580 -3.004 -6.305 1.00 85.69 97 ARG A N 1
ATOM 778 C CA . ARG A 1 97 ? 20.214 -4.323 -6.134 1.00 85.69 97 ARG A CA 1
ATOM 779 C C . ARG A 1 97 ? 19.914 -5.269 -7.292 1.00 85.69 97 ARG A C 1
ATOM 781 O O . ARG A 1 97 ? 20.820 -5.978 -7.723 1.00 85.69 97 ARG A O 1
ATOM 788 N N . HIS A 1 98 ? 18.672 -5.291 -7.767 1.00 84.06 98 HIS A N 1
ATOM 789 C CA . HIS A 1 98 ? 18.261 -6.182 -8.847 1.00 84.06 98 HIS A CA 1
ATOM 790 C C . HIS A 1 98 ? 18.797 -5.733 -10.213 1.00 84.06 98 HIS A C 1
ATOM 792 O O . HIS A 1 98 ? 19.313 -6.567 -10.956 1.00 84.06 98 HIS A O 1
ATOM 798 N N . VAL A 1 99 ? 18.758 -4.431 -10.508 1.00 84.00 99 VAL A N 1
ATOM 799 C CA . VAL A 1 99 ? 19.333 -3.862 -11.739 1.00 84.00 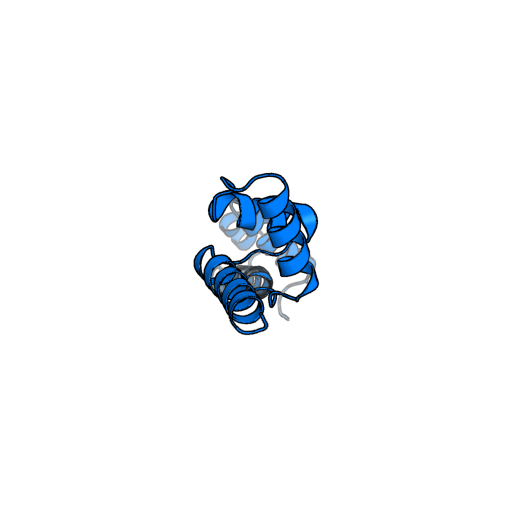99 VAL A CA 1
ATOM 800 C C . VAL A 1 99 ? 20.854 -4.070 -11.772 1.00 84.00 99 VAL A C 1
ATOM 802 O O . VAL A 1 99 ? 21.383 -4.615 -12.740 1.00 84.00 99 VAL A O 1
ATOM 805 N N . ASP A 1 100 ? 21.558 -3.760 -10.677 1.00 84.56 100 ASP A N 1
ATOM 806 C CA . ASP A 1 100 ? 23.007 -3.975 -10.557 1.00 84.56 100 ASP A CA 1
ATOM 807 C C . ASP A 1 100 ? 23.383 -5.459 -10.693 1.00 84.56 100 ASP A C 1
ATOM 809 O O . ASP A 1 100 ? 24.414 -5.798 -11.275 1.00 84.56 100 ASP A O 1
ATOM 813 N N . ALA A 1 101 ? 22.579 -6.367 -10.125 1.00 83.00 101 ALA A N 1
ATOM 814 C CA . ALA A 1 101 ? 22.810 -7.801 -10.261 1.00 83.00 101 ALA A CA 1
ATOM 815 C C . ALA A 1 101 ? 22.704 -8.233 -11.727 1.00 83.00 101 ALA A C 1
ATOM 817 O O . ALA A 1 101 ? 23.611 -8.900 -12.221 1.00 83.00 101 ALA A O 1
ATOM 818 N N . ARG A 1 102 ? 21.652 -7.807 -12.434 1.00 80.94 102 ARG A N 1
ATOM 819 C CA . ARG A 1 102 ? 21.433 -8.154 -13.843 1.00 80.94 102 ARG A CA 1
ATOM 820 C C . ARG A 1 102 ? 22.547 -7.620 -14.753 1.00 80.94 102 ARG A C 1
ATOM 822 O O . ARG A 1 102 ? 23.045 -8.380 -15.578 1.00 80.94 102 ARG A O 1
ATOM 829 N N . ASN A 1 103 ? 23.021 -6.395 -14.520 1.00 75.56 103 ASN A N 1
ATOM 830 C CA . ASN A 1 103 ? 24.151 -5.809 -15.255 1.00 75.56 103 ASN A CA 1
ATOM 831 C C . ASN A 1 103 ? 25.491 -6.521 -14.994 1.00 75.56 103 ASN A C 1
ATOM 833 O O . ASN A 1 103 ? 26.333 -6.621 -15.882 1.00 75.56 103 ASN A O 1
ATOM 837 N N . ARG A 1 104 ? 25.715 -7.052 -13.784 1.00 71.62 104 ARG A N 1
ATOM 838 C CA . ARG A 1 104 ? 26.917 -7.859 -13.502 1.00 71.62 104 ARG A CA 1
ATOM 839 C C . ARG A 1 104 ? 26.890 -9.209 -14.219 1.00 71.62 104 ARG A C 1
ATOM 841 O O . ARG A 1 104 ? 27.927 -9.661 -14.697 1.00 71.62 104 ARG A O 1
ATOM 848 N N . TYR A 1 105 ? 25.724 -9.845 -14.325 1.00 60.03 105 TYR A N 1
ATOM 849 C CA . TYR A 1 105 ? 25.595 -11.121 -15.038 1.00 60.03 105 TYR A CA 1
ATOM 850 C C . TYR A 1 105 ? 25.799 -10.981 -16.553 1.00 60.03 105 TYR A C 1
ATOM 852 O O . TYR A 1 105 ? 26.425 -11.857 -17.152 1.00 60.03 105 TYR A O 1
ATOM 860 N N . SER A 1 106 ? 25.355 -9.878 -17.167 1.00 57.56 106 SER A N 1
ATOM 861 C CA . SER A 1 106 ? 25.627 -9.604 -18.585 1.00 57.56 106 SER A CA 1
ATOM 862 C C . SER A 1 106 ? 27.108 -9.303 -18.853 1.00 57.56 106 SER A C 1
ATOM 864 O O . SER A 1 106 ? 27.652 -9.801 -19.833 1.00 57.56 106 SER A O 1
ATOM 866 N N . ALA A 1 107 ? 27.796 -8.596 -17.948 1.00 57.75 107 ALA A N 1
ATOM 867 C CA . ALA A 1 107 ? 29.223 -8.277 -18.084 1.00 57.75 107 ALA A CA 1
ATOM 868 C C . ALA A 1 107 ? 30.176 -9.477 -17.896 1.00 57.75 107 ALA A C 1
ATOM 870 O O . ALA A 1 107 ? 31.311 -9.429 -18.357 1.00 57.75 107 ALA A O 1
ATOM 871 N N . THR A 1 108 ? 29.739 -10.545 -17.218 1.00 53.97 108 THR A N 1
ATOM 872 C CA . THR A 1 108 ? 30.574 -11.742 -16.963 1.00 53.97 108 THR A CA 1
ATOM 873 C C . THR A 1 108 ? 30.361 -12.848 -18.011 1.00 53.97 108 THR A C 1
ATOM 875 O O . THR A 1 108 ? 31.064 -13.852 -17.998 1.00 53.97 108 THR A O 1
ATOM 878 N N . SER A 1 109 ? 29.381 -12.677 -18.905 1.00 50.97 109 SER A N 1
ATOM 879 C CA . SER A 1 109 ? 29.004 -13.656 -19.939 1.00 50.97 109 SER A CA 1
ATOM 880 C C . SER A 1 109 ? 29.477 -13.263 -21.350 1.00 50.97 109 SER A C 1
ATOM 882 O O . SER A 1 109 ? 28.973 -13.814 -22.326 1.00 50.97 109 SER A O 1
ATOM 884 N N . SER A 1 110 ? 30.397 -12.295 -21.461 1.00 42.88 110 SER A N 1
ATOM 885 C CA . SER A 1 110 ? 31.015 -11.828 -22.717 1.00 42.88 110 SER A CA 1
ATOM 886 C C . SER A 1 110 ? 32.497 -12.169 -22.780 1.00 42.88 110 SER A C 1
ATOM 888 O O . SER A 1 110 ? 33.148 -12.126 -21.711 1.00 42.88 110 SER A O 1
#

Organism: Phytophthora nicotianae (NCBI:txid4792)